Protein AF-A0A9E1AXZ2-F1 (afdb_monomer)

Solvent-accessible surface area (backbone atoms only — not comparable to full-atom values): 5574 Å² total; per-residue (Å²): 136,53,65,63,60,50,16,63,77,69,75,47,56,49,67,58,55,46,36,36,75,76,68,67,43,83,69,54,71,73,56,45,53,50,52,31,62,75,70,72,46,68,59,61,63,70,79,38,56,92,64,68,62,81,68,48,74,67,54,51,53,49,51,64,54,55,74,75,52,53,72,75,58,48,52,54,53,50,53,50,52,52,51,52,53,53,55,53,63,73,74,109

Sequence (92 aa):
MTREQLAEILDVAPRHLQSIENEGQYPSFPLFARLVTMFNISADQYLFADKQVEKTSLRRQIDSILDTFEDKELIIIEGTAKAICRAKESME

Foldseek 3Di:
DDLVVVCVVLVHDSVVVVCVPPVVDDDDPVSVVCVCVVVVNPPCCVVPVVPVPVQPPVNVVVVVVVVVDDPVVVVVVVVVVVVVVVVVVVVD

Nearest PDB structures (foldseek):
  2xj3-assembly1_B  TM=8.310E-01  e=3.101E-01  Enterococcus faecalis
  3op9-assembly1_A  TM=5.183E-01  e=4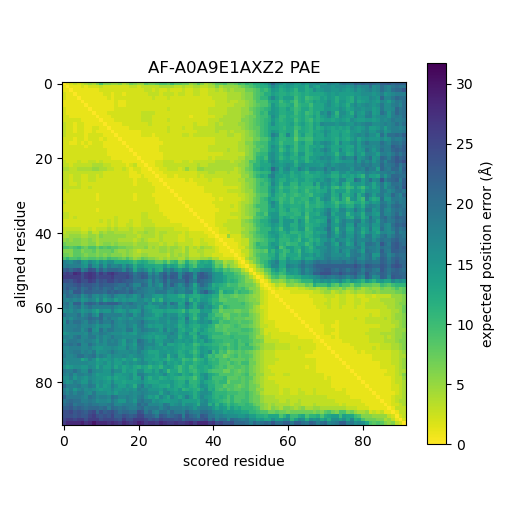.050E-02  Listeria innocua
  2xi8-assembly1_A  TM=8.584E-01  e=5.832E-01  Enterococcus faecalis
  8co2-assembly1_A  TM=6.601E-01  e=1.558E+00  Escherichia coli O157
  2k9q-assembly1_B  TM=4.732E-01  e=3.144E+00  Bacteroides thetaiotaomicron

Radius of gyration: 19.31 Å; Cα contacts (8 Å, |Δi|>4): 30; chains: 1; bounding box: 34×28×51 Å

pLDDT: mean 89.29, std 11.18, range [53.53, 97.88]

Mean predicted aligned error: 9.44 Å

Structure (mmCIF, N/CA/C/O backbone):
data_AF-A0A9E1AXZ2-F1
#
_entry.id   AF-A0A9E1AXZ2-F1
#
loop_
_atom_site.group_PDB
_atom_site.id
_atom_site.type_symbol
_atom_site.label_atom_id
_atom_site.label_alt_id
_atom_site.label_comp_id
_atom_site.label_asym_id
_atom_site.label_entity_id
_atom_site.label_seq_id
_atom_site.pdbx_PDB_ins_code
_atom_site.Cartn_x
_atom_site.Cartn_y
_atom_site.Cartn_z
_atom_site.occupancy
_atom_site.B_iso_or_equiv
_atom_site.auth_seq_id
_atom_site.auth_comp_id
_atom_site.auth_asym_id
_atom_site.auth_atom_id
_atom_site.pdbx_PDB_model_num
ATOM 1 N N . MET A 1 1 ? 14.322 -7.480 -12.882 1.00 87.00 1 MET A N 1
ATOM 2 C CA . MET A 1 1 ? 13.724 -6.623 -13.924 1.00 87.00 1 MET A CA 1
ATOM 3 C C . MET A 1 1 ? 14.547 -5.351 -14.008 1.00 87.00 1 MET A C 1
ATOM 5 O O . MET A 1 1 ? 14.890 -4.826 -12.955 1.00 87.00 1 MET A O 1
ATOM 9 N N . THR A 1 2 ? 14.930 -4.910 -15.206 1.00 95.19 2 THR A N 1
ATOM 10 C CA . THR A 1 2 ? 15.655 -3.640 -15.401 1.00 95.19 2 THR A CA 1
ATOM 11 C C . THR A 1 2 ? 14.685 -2.468 -15.574 1.00 95.19 2 THR A C 1
ATOM 13 O O . THR A 1 2 ? 13.494 -2.682 -15.812 1.00 95.19 2 THR A O 1
ATOM 16 N N . ARG A 1 3 ? 15.181 -1.226 -15.475 1.00 94.88 3 ARG A N 1
ATOM 17 C CA . ARG A 1 3 ? 14.363 -0.021 -15.698 1.00 94.88 3 ARG A CA 1
ATOM 18 C C . ARG A 1 3 ? 13.823 0.030 -17.126 1.00 94.88 3 ARG A C 1
ATOM 20 O O . ARG A 1 3 ? 12.689 0.436 -17.333 1.00 94.88 3 ARG A O 1
ATOM 27 N N . GLU A 1 4 ? 14.612 -0.417 -18.094 1.00 96.25 4 GLU A N 1
ATOM 28 C CA . GLU A 1 4 ? 14.245 -0.481 -19.509 1.00 96.25 4 GLU A CA 1
ATOM 29 C C . GLU A 1 4 ? 13.118 -1.493 -19.736 1.00 96.25 4 GLU A C 1
ATOM 31 O O . GLU A 1 4 ? 12.133 -1.173 -20.392 1.00 96.25 4 GLU A O 1
ATOM 36 N N . GLN A 1 5 ? 13.213 -2.676 -19.121 1.00 96.44 5 GLN A N 1
ATOM 37 C CA . GLN A 1 5 ? 12.156 -3.689 -19.180 1.00 96.44 5 GLN A CA 1
ATOM 38 C C . GLN A 1 5 ? 10.863 -3.200 -18.516 1.00 96.44 5 GLN A C 1
ATOM 40 O O . GLN A 1 5 ? 9.772 -3.417 -19.033 1.00 96.44 5 GLN A O 1
ATOM 45 N N . LEU A 1 6 ? 10.971 -2.521 -17.371 1.00 95.69 6 LEU A N 1
ATOM 46 C CA . LEU A 1 6 ? 9.815 -1.956 -16.677 1.00 95.69 6 LEU A CA 1
ATOM 47 C C . LEU A 1 6 ? 9.154 -0.831 -17.486 1.00 95.69 6 LEU A C 1
ATOM 49 O O . LEU A 1 6 ? 7.930 -0.759 -17.556 1.00 95.69 6 LEU A O 1
ATOM 53 N N . ALA A 1 7 ? 9.962 0.029 -18.104 1.00 96.06 7 ALA A N 1
ATOM 54 C CA . ALA A 1 7 ? 9.509 1.109 -18.972 1.00 96.06 7 ALA A CA 1
ATOM 55 C C . ALA A 1 7 ? 8.692 0.574 -20.156 1.00 96.06 7 ALA A C 1
ATOM 57 O O . ALA A 1 7 ? 7.625 1.108 -20.449 1.00 96.06 7 ALA A O 1
ATOM 58 N N . GLU A 1 8 ? 9.152 -0.519 -20.769 1.00 96.31 8 GLU A N 1
ATOM 59 C CA . GLU A 1 8 ? 8.443 -1.210 -21.848 1.00 96.31 8 GLU A CA 1
ATOM 60 C C . GLU A 1 8 ? 7.102 -1.794 -21.377 1.00 96.31 8 GLU A C 1
ATOM 62 O O . GLU A 1 8 ? 6.078 -1.577 -22.019 1.00 96.31 8 GLU A O 1
ATOM 67 N N . ILE A 1 9 ? 7.069 -2.459 -20.216 1.00 95.62 9 ILE A N 1
ATOM 68 C CA . ILE A 1 9 ? 5.830 -3.023 -19.644 1.00 95.62 9 ILE A CA 1
ATOM 69 C C . ILE A 1 9 ? 4.802 -1.930 -19.313 1.00 95.62 9 ILE A C 1
ATOM 71 O O . ILE A 1 9 ? 3.594 -2.138 -19.448 1.00 95.62 9 ILE A O 1
ATOM 75 N N . LEU A 1 10 ? 5.266 -0.777 -18.832 1.00 94.56 10 LEU A N 1
ATOM 76 C CA . LEU A 1 10 ? 4.406 0.324 -18.402 1.00 94.56 10 LEU A CA 1
ATOM 77 C C . LEU A 1 10 ? 4.059 1.307 -19.525 1.00 94.56 10 LEU A C 1
ATOM 79 O O . LEU A 1 10 ? 3.247 2.199 -19.279 1.00 94.56 10 LEU A O 1
ATOM 83 N N . ASP A 1 11 ? 4.637 1.133 -20.717 1.00 95.44 11 ASP A N 1
ATOM 84 C CA . ASP A 1 11 ? 4.529 2.054 -21.855 1.00 95.44 11 ASP A CA 1
ATOM 85 C C . ASP A 1 11 ? 4.922 3.497 -21.473 1.00 95.44 11 ASP A C 1
ATOM 87 O O . ASP A 1 11 ? 4.198 4.469 -21.690 1.00 95.44 11 ASP A O 1
ATOM 91 N N . VAL A 1 12 ? 6.081 3.636 -20.817 1.00 95.62 12 VAL A N 1
ATOM 92 C CA . VAL A 1 12 ? 6.649 4.927 -20.394 1.00 95.62 12 VAL A CA 1
ATOM 93 C C . VAL A 1 12 ? 8.115 5.041 -20.794 1.00 95.62 12 VAL A C 1
ATOM 95 O O . VAL A 1 12 ? 8.804 4.052 -21.006 1.00 95.62 12 VAL A O 1
ATOM 98 N N . ALA A 1 13 ? 8.642 6.264 -20.861 1.00 96.75 13 ALA A N 1
ATOM 99 C CA . ALA A 1 13 ? 10.064 6.460 -21.127 1.00 96.75 13 ALA A CA 1
ATOM 100 C C . ALA A 1 13 ? 10.923 6.006 -19.923 1.00 96.75 13 ALA A C 1
ATOM 102 O O . ALA A 1 13 ? 10.613 6.390 -18.791 1.00 96.75 13 ALA A O 1
ATOM 103 N N . PRO A 1 14 ? 12.068 5.319 -20.128 1.00 96.69 14 PRO A N 1
ATOM 104 C CA . PRO A 1 14 ? 12.977 4.945 -19.036 1.00 96.69 14 PRO A CA 1
ATOM 105 C C . PRO A 1 14 ? 13.431 6.138 -18.185 1.00 96.69 14 PRO A C 1
ATOM 107 O O . PRO A 1 14 ? 13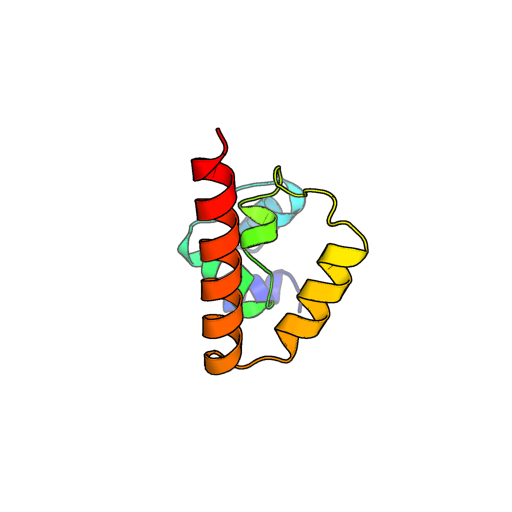.551 6.035 -16.966 1.00 96.69 14 PRO A O 1
ATOM 110 N N . ARG A 1 15 ? 13.615 7.304 -18.817 1.00 96.50 15 ARG A N 1
ATOM 111 C CA . ARG A 1 15 ? 13.944 8.558 -18.126 1.00 96.50 15 ARG A CA 1
ATOM 112 C C . ARG A 1 15 ? 12.843 9.005 -17.162 1.00 96.50 15 ARG A C 1
ATOM 114 O O . ARG A 1 15 ? 13.151 9.548 -16.112 1.00 96.50 15 ARG A O 1
ATOM 121 N N . HIS A 1 16 ? 11.575 8.757 -17.491 1.00 95.69 16 HIS A N 1
ATOM 122 C CA . HIS A 1 16 ? 10.469 9.102 -16.602 1.00 95.69 16 HIS A CA 1
ATOM 123 C C . HIS A 1 16 ? 10.509 8.262 -15.320 1.00 95.69 16 HIS A C 1
ATOM 125 O O . HIS A 1 16 ? 10.368 8.814 -14.233 1.00 95.69 16 HIS A O 1
ATOM 131 N N . LEU A 1 17 ? 10.800 6.959 -15.435 1.00 95.94 17 LEU A N 1
ATOM 132 C CA . LEU A 1 17 ? 11.028 6.103 -14.265 1.00 95.94 17 LEU A CA 1
ATOM 133 C C . LEU A 1 17 ? 12.229 6.575 -13.440 1.00 95.94 17 LEU A C 1
ATOM 135 O O . LEU A 1 17 ? 12.140 6.628 -12.220 1.00 95.94 17 LEU A O 1
ATOM 139 N N . GLN A 1 18 ? 13.322 6.983 -14.089 1.00 96.31 18 GLN A N 1
ATOM 140 C CA . GLN A 1 18 ? 14.493 7.519 -13.393 1.00 96.31 18 GLN A CA 1
ATOM 141 C C . GLN A 1 18 ? 14.161 8.778 -12.576 1.00 96.31 18 GLN A C 1
ATOM 143 O O . GLN A 1 18 ? 14.603 8.883 -11.433 1.00 96.31 18 GLN A O 1
ATOM 148 N N . SER A 1 19 ? 13.390 9.715 -13.139 1.00 96.81 19 SER A N 1
ATOM 149 C CA . SER A 1 19 ? 12.975 10.928 -12.425 1.00 96.81 19 SER A CA 1
ATOM 150 C C . SER A 1 19 ? 12.044 10.618 -11.247 1.00 96.81 19 SER A C 1
ATOM 152 O O . SER A 1 19 ? 12.151 11.253 -10.201 1.00 96.81 19 SER A O 1
ATOM 154 N N . ILE A 1 20 ? 11.177 9.606 -11.363 1.00 94.56 20 ILE A N 1
ATOM 155 C CA . ILE A 1 20 ? 10.349 9.144 -10.236 1.00 94.56 20 ILE A CA 1
ATOM 156 C C . ILE A 1 20 ? 11.225 8.546 -9.124 1.00 94.56 20 ILE A C 1
ATOM 158 O O . ILE A 1 20 ? 11.074 8.905 -7.960 1.00 94.56 20 ILE A O 1
ATOM 162 N N . GLU A 1 21 ? 12.158 7.660 -9.478 1.00 92.56 21 GLU A N 1
ATOM 163 C CA . GLU A 1 21 ? 12.985 6.919 -8.515 1.00 92.56 21 GLU A CA 1
ATOM 164 C C . GLU A 1 21 ? 14.031 7.790 -7.807 1.00 92.56 21 GLU A C 1
ATOM 166 O O . GLU A 1 21 ? 14.222 7.658 -6.600 1.00 92.56 21 GLU A O 1
ATOM 171 N N . ASN A 1 22 ? 14.727 8.660 -8.546 1.00 95.19 22 ASN A N 1
ATOM 172 C CA . ASN A 1 22 ? 15.930 9.341 -8.049 1.00 95.19 22 ASN A CA 1
ATOM 173 C C . ASN A 1 22 ? 15.727 10.834 -7.786 1.00 95.19 22 ASN A C 1
ATOM 175 O O . ASN A 1 22 ? 16.445 11.416 -6.978 1.00 95.19 22 ASN A O 1
ATOM 179 N N . GLU A 1 23 ? 14.792 11.465 -8.495 1.00 95.00 23 GLU A N 1
ATOM 180 C CA . GLU A 1 23 ? 14.562 12.914 -8.427 1.00 95.00 23 GLU A CA 1
ATOM 181 C C . GLU A 1 23 ? 13.286 13.247 -7.636 1.00 95.00 23 GLU A C 1
ATOM 183 O O . GLU A 1 23 ? 12.992 14.417 -7.400 1.00 95.00 23 GLU A O 1
ATOM 188 N N . GLY A 1 24 ? 12.534 12.226 -7.203 1.00 89.38 24 GLY A N 1
ATOM 189 C CA . GLY A 1 24 ? 11.308 12.381 -6.420 1.00 89.38 24 GLY A CA 1
ATOM 190 C C . GLY A 1 24 ? 10.126 12.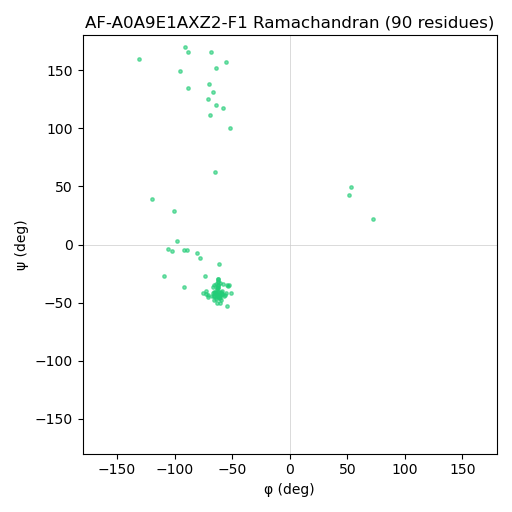922 -7.226 1.00 89.38 24 GLY A C 1
ATOM 191 O O . GLY A 1 24 ? 9.197 13.488 -6.649 1.00 89.38 24 GLY A O 1
ATOM 192 N N . GLN A 1 25 ? 10.144 12.789 -8.557 1.00 94.50 25 GLN A N 1
ATOM 193 C CA . GLN A 1 25 ? 9.031 13.233 -9.389 1.00 94.50 25 GLN A CA 1
ATOM 194 C C . GLN A 1 25 ? 7.781 12.383 -9.114 1.00 94.50 25 GLN A C 1
ATOM 196 O O . GLN A 1 25 ? 7.822 11.156 -9.174 1.00 94.50 25 GLN A O 1
ATOM 201 N N . TYR A 1 26 ? 6.636 13.031 -8.889 1.00 92.94 26 TYR A N 1
ATOM 202 C CA . TYR A 1 26 ? 5.373 12.312 -8.738 1.00 92.94 26 TYR A CA 1
ATOM 203 C C . TYR A 1 26 ? 4.904 11.719 -10.079 1.00 92.94 26 TYR A C 1
ATOM 205 O O . TYR A 1 26 ? 4.761 12.461 -11.059 1.00 92.94 26 TYR A O 1
ATOM 213 N N . PRO A 1 27 ? 4.633 10.403 -10.145 1.00 94.50 27 PRO A N 1
ATOM 214 C CA . PRO A 1 27 ? 3.986 9.796 -11.302 1.00 94.50 27 PRO A CA 1
ATOM 215 C C . PRO A 1 27 ? 2.525 10.251 -11.427 1.00 94.50 27 PRO A C 1
ATOM 217 O O . PRO A 1 27 ? 1.915 10.745 -10.477 1.00 94.50 27 PRO A O 1
ATOM 220 N N . SER A 1 28 ? 1.918 10.014 -12.592 1.00 95.19 28 SER A N 1
ATOM 221 C CA . SER A 1 28 ? 0.460 10.104 -12.714 1.00 95.19 28 SER A CA 1
ATOM 222 C C . SER A 1 28 ? -0.218 9.044 -11.838 1.00 95.19 28 SER A C 1
ATOM 224 O O . SER A 1 28 ? 0.333 7.964 -11.615 1.00 95.19 28 SER A O 1
ATOM 226 N N . PHE A 1 29 ? -1.439 9.312 -11.371 1.00 94.06 29 PHE A N 1
ATOM 227 C CA . PHE A 1 29 ? -2.172 8.362 -10.526 1.00 94.06 29 PHE A CA 1
ATOM 228 C C . PHE A 1 29 ? -2.328 6.958 -11.160 1.00 94.06 29 PHE A C 1
ATOM 230 O O . PHE A 1 29 ? -2.088 5.970 -10.467 1.00 94.06 29 PHE A O 1
ATOM 237 N N . PRO A 1 30 ? -2.626 6.811 -12.470 1.00 95.38 30 PRO A N 1
ATOM 238 C CA . PRO A 1 30 ? -2.673 5.489 -13.101 1.00 95.38 30 PRO A CA 1
ATOM 239 C C . PRO A 1 30 ? -1.325 4.755 -13.132 1.00 95.38 30 PRO A C 1
ATOM 241 O O . PRO A 1 30 ? -1.296 3.526 -13.056 1.00 95.38 30 PRO A O 1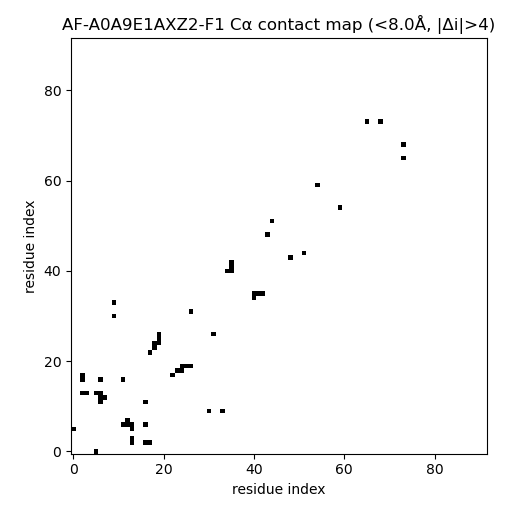
ATOM 244 N N . LEU A 1 31 ? -0.213 5.485 -13.272 1.00 95.12 31 LEU A N 1
ATOM 245 C CA . LEU A 1 31 ? 1.133 4.909 -13.239 1.00 95.12 31 LEU A CA 1
ATOM 246 C C . LEU A 1 31 ? 1.511 4.503 -11.810 1.00 95.12 31 LEU A C 1
ATOM 248 O O . LEU A 1 31 ? 2.010 3.401 -11.603 1.00 95.12 31 LEU A O 1
ATOM 252 N N . PHE A 1 32 ? 1.192 5.347 -10.827 1.00 93.88 32 PHE A N 1
ATOM 253 C CA . PHE A 1 32 ? 1.336 5.036 -9.407 1.00 93.88 32 PHE A CA 1
ATOM 254 C C . PHE A 1 32 ? 0.608 3.741 -9.034 1.00 93.88 32 PHE A C 1
ATOM 256 O O . PHE A 1 32 ? 1.237 2.827 -8.510 1.00 93.88 32 PHE A O 1
ATOM 263 N N . ALA A 1 33 ? -0.685 3.630 -9.369 1.00 93.31 33 ALA A N 1
ATOM 264 C CA . ALA A 1 33 ? -1.497 2.448 -9.083 1.00 93.31 33 ALA A CA 1
ATOM 265 C C . ALA A 1 33 ? -0.890 1.174 -9.694 1.00 93.31 33 ALA A C 1
ATOM 267 O O . ALA A 1 33 ? -0.764 0.157 -9.016 1.00 93.31 33 ALA A O 1
ATOM 268 N N . ARG A 1 34 ? -0.436 1.238 -10.954 1.00 94.44 34 ARG A N 1
ATOM 269 C CA . ARG A 1 34 ? 0.241 0.104 -11.599 1.00 94.44 34 ARG A CA 1
ATOM 270 C C . ARG A 1 34 ? 1.521 -0.298 -10.878 1.00 94.44 34 ARG A C 1
ATOM 272 O O . ARG A 1 34 ? 1.726 -1.488 -10.670 1.00 94.44 34 ARG A O 1
ATOM 279 N N . LEU A 1 35 ? 2.356 0.664 -10.489 1.00 93.31 35 LEU A N 1
ATOM 280 C CA . LEU A 1 35 ? 3.611 0.396 -9.785 1.00 93.31 35 LEU A CA 1
ATOM 281 C C . LEU A 1 35 ? 3.364 -0.269 -8.424 1.00 93.31 35 LEU A C 1
ATOM 283 O O . LEU A 1 35 ? 3.946 -1.317 -8.147 1.00 93.31 35 LEU A O 1
ATOM 287 N N . VAL A 1 36 ? 2.472 0.286 -7.595 1.00 91.81 36 VAL A N 1
ATOM 288 C CA . VAL A 1 36 ? 2.212 -0.269 -6.254 1.00 91.81 36 VAL A CA 1
ATOM 289 C C . VAL A 1 36 ? 1.564 -1.653 -6.315 1.00 91.81 36 VAL A C 1
ATOM 291 O O . VAL A 1 36 ? 1.933 -2.527 -5.536 1.00 91.81 36 VAL A O 1
ATOM 294 N N . THR A 1 37 ? 0.679 -1.903 -7.286 1.00 90.69 37 THR A N 1
ATOM 295 C CA . THR A 1 37 ? 0.084 -3.232 -7.490 1.00 90.69 37 THR A CA 1
ATOM 296 C C . THR A 1 37 ? 1.094 -4.236 -8.050 1.00 90.69 37 THR A C 1
ATOM 298 O O . THR A 1 37 ? 1.173 -5.353 -7.549 1.00 90.69 37 THR A O 1
ATOM 301 N N . MET A 1 38 ? 1.892 -3.861 -9.056 1.00 93.19 38 MET A N 1
ATOM 302 C CA . MET A 1 38 ? 2.852 -4.764 -9.709 1.00 93.19 38 MET A CA 1
ATOM 303 C C . MET A 1 38 ? 3.930 -5.273 -8.750 1.00 93.19 38 MET A C 1
ATOM 305 O O . MET A 1 38 ? 4.333 -6.431 -8.834 1.00 93.19 38 MET A O 1
ATOM 309 N N . PHE A 1 39 ? 4.388 -4.416 -7.840 1.00 91.12 39 PHE A N 1
ATOM 310 C CA . PHE A 1 39 ? 5.426 -4.758 -6.869 1.00 91.12 39 PHE A CA 1
ATOM 311 C C . PHE A 1 39 ? 4.885 -5.153 -5.494 1.00 91.12 39 PHE A C 1
ATOM 313 O O . PHE A 1 39 ? 5.679 -5.398 -4.588 1.00 91.12 39 PHE A O 1
ATOM 320 N N . ASN A 1 40 ? 3.559 -5.214 -5.326 1.00 86.31 40 ASN A N 1
ATOM 321 C CA . ASN A 1 40 ? 2.909 -5.452 -4.038 1.00 86.31 40 ASN A CA 1
ATOM 322 C C . ASN A 1 40 ? 3.422 -4.503 -2.932 1.00 86.31 40 ASN A C 1
ATOM 324 O O . ASN A 1 40 ? 3.713 -4.913 -1.808 1.00 86.31 40 ASN A O 1
ATOM 328 N N . ILE A 1 41 ? 3.586 -3.224 -3.281 1.00 85.06 41 ILE A N 1
ATOM 329 C CA . ILE A 1 41 ? 4.017 -2.166 -2.366 1.00 85.06 41 ILE A CA 1
ATOM 330 C C . ILE A 1 41 ? 2.775 -1.577 -1.699 1.00 85.06 41 ILE A C 1
ATOM 332 O O . ILE A 1 41 ? 1.790 -1.258 -2.364 1.00 85.06 41 ILE A O 1
ATOM 336 N N . SER A 1 42 ? 2.831 -1.371 -0.384 1.00 84.31 42 SER A N 1
ATOM 337 C CA . SER A 1 42 ? 1.769 -0.665 0.332 1.00 84.31 42 SER A CA 1
ATOM 338 C C . SER A 1 42 ? 1.759 0.819 -0.052 1.00 84.31 42 SER A C 1
ATOM 340 O O . SER A 1 42 ? 2.672 1.569 0.297 1.00 84.31 42 SER A O 1
ATOM 342 N N . ALA A 1 43 ? 0.713 1.257 -0.759 1.00 84.81 43 ALA A N 1
ATOM 343 C CA . ALA A 1 43 ? 0.515 2.667 -1.107 1.00 84.81 43 ALA A CA 1
ATOM 344 C C . ALA A 1 43 ? 0.399 3.557 0.143 1.00 84.81 43 ALA A C 1
ATOM 346 O O . ALA A 1 43 ? 0.881 4.691 0.147 1.00 84.81 43 ALA A O 1
ATOM 347 N N . ASP A 1 44 ? -0.169 3.016 1.222 1.00 77.75 44 ASP A N 1
ATOM 348 C CA . ASP A 1 44 ? -0.338 3.696 2.506 1.00 77.75 44 ASP A CA 1
ATOM 349 C C . ASP A 1 44 ? 0.998 4.170 3.087 1.00 77.75 44 ASP A C 1
ATOM 351 O O . ASP A 1 44 ? 1.070 5.247 3.674 1.00 77.75 44 ASP A O 1
ATOM 355 N N . GLN A 1 45 ? 2.084 3.421 2.868 1.00 70.81 45 GLN A N 1
ATOM 356 C CA . GLN A 1 45 ? 3.417 3.811 3.330 1.00 70.81 45 GLN A CA 1
ATOM 357 C C . GLN A 1 45 ? 3.902 5.127 2.699 1.00 70.81 45 GLN A C 1
ATOM 359 O O . GLN A 1 45 ? 4.626 5.881 3.347 1.00 70.81 45 GLN A O 1
ATOM 364 N N . TYR A 1 46 ? 3.496 5.404 1.458 1.00 74.44 46 TYR A N 1
ATOM 36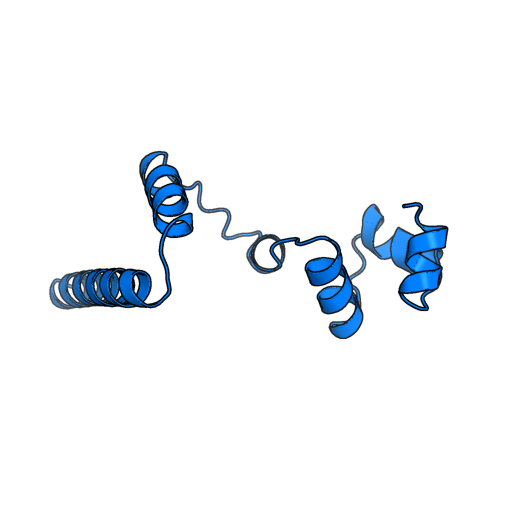5 C CA . TYR A 1 46 ? 3.876 6.608 0.716 1.00 74.44 46 TYR A CA 1
ATOM 366 C C . TYR A 1 46 ? 2.875 7.751 0.902 1.00 74.44 46 TYR A C 1
ATOM 368 O O . TYR A 1 46 ? 3.277 8.907 0.997 1.00 74.44 46 TYR A O 1
ATOM 376 N N . LEU A 1 47 ? 1.579 7.441 0.993 1.00 79.19 47 LEU A N 1
ATOM 377 C CA . LEU A 1 47 ? 0.528 8.440 1.216 1.00 79.19 47 LEU A CA 1
ATOM 378 C C . LEU A 1 47 ? 0.513 8.966 2.655 1.00 79.19 47 LEU A C 1
ATOM 380 O O . LEU A 1 47 ? 0.097 10.096 2.900 1.00 79.19 47 LEU A O 1
ATOM 384 N N . PHE A 1 48 ? 0.976 8.156 3.606 1.00 75.44 48 PHE A N 1
ATOM 385 C CA . PHE A 1 48 ? 0.992 8.485 5.025 1.00 75.44 48 PHE A CA 1
ATOM 386 C C . PHE A 1 48 ? 2.412 8.478 5.602 1.00 75.44 48 PHE A C 1
ATOM 388 O O . PHE A 1 48 ? 2.610 8.039 6.733 1.00 75.44 48 PHE A O 1
ATOM 395 N N . ALA A 1 49 ? 3.399 8.981 4.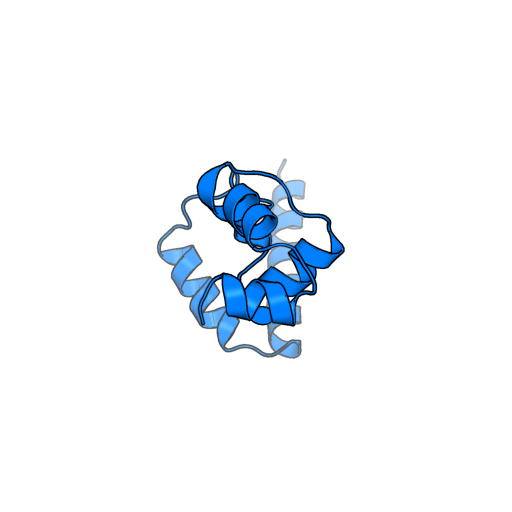850 1.00 62.53 49 ALA A N 1
ATOM 396 C CA . ALA A 1 49 ? 4.802 9.031 5.276 1.00 62.53 49 ALA A CA 1
ATOM 397 C C . ALA A 1 49 ? 5.001 9.730 6.643 1.00 62.53 49 ALA A C 1
ATOM 399 O O . ALA A 1 49 ? 5.782 9.256 7.465 1.00 62.53 49 ALA A O 1
ATOM 400 N N . ASP A 1 50 ? 4.213 10.769 6.944 1.00 57.50 50 ASP A N 1
ATOM 401 C CA . ASP A 1 50 ? 4.228 11.461 8.247 1.00 57.50 50 ASP A CA 1
ATOM 402 C C . ASP A 1 50 ? 3.477 10.708 9.359 1.00 57.50 50 ASP A C 1
ATOM 404 O O . ASP A 1 50 ? 3.588 11.039 10.538 1.00 57.50 50 ASP A O 1
ATOM 408 N N . LYS A 1 51 ? 2.709 9.671 9.004 1.00 55.31 51 LYS A N 1
ATOM 409 C CA . LYS A 1 51 ? 2.069 8.743 9.948 1.00 55.31 51 LYS A CA 1
ATOM 410 C C . LYS A 1 51 ? 2.846 7.436 10.072 1.00 55.31 51 LYS A C 1
ATOM 412 O O . LYS A 1 51 ? 2.254 6.413 10.429 1.00 55.31 51 LYS A O 1
ATOM 417 N N . GLN A 1 52 ? 4.165 7.461 9.877 1.00 54.66 52 GLN A N 1
ATOM 418 C CA . GLN A 1 52 ? 5.058 6.495 10.522 1.00 54.66 52 GLN A CA 1
ATOM 419 C C . GLN A 1 52 ? 5.008 6.729 12.041 1.00 54.66 52 GLN A C 1
ATOM 421 O O . GLN A 1 52 ? 5.986 7.103 12.679 1.00 54.66 52 GLN A O 1
ATOM 426 N N . VAL A 1 53 ? 3.826 6.553 12.635 1.00 56.38 53 VAL A N 1
ATOM 427 C CA . VAL A 1 53 ? 3.671 6.403 14.071 1.00 56.38 53 VAL A CA 1
ATOM 428 C C . VAL A 1 53 ? 4.530 5.199 14.392 1.00 56.38 53 VAL A C 1
ATOM 430 O O . VAL A 1 53 ? 4.270 4.119 13.852 1.00 56.38 53 VAL A O 1
ATOM 433 N N . GLU A 1 54 ? 5.573 5.379 15.201 1.00 62.44 54 GLU A N 1
ATOM 434 C CA . GLU A 1 54 ? 6.338 4.255 15.720 1.00 62.44 54 GLU A CA 1
ATOM 435 C C . GLU A 1 54 ? 5.348 3.270 16.343 1.00 62.44 54 GLU A C 1
ATOM 437 O O . GLU A 1 54 ? 4.820 3.472 17.439 1.00 62.44 54 GLU A O 1
ATOM 442 N N . LYS A 1 55 ? 5.023 2.211 15.594 1.00 72.62 55 LYS A N 1
ATOM 443 C CA . LYS A 1 55 ? 4.137 1.168 16.083 1.00 72.62 55 LYS A CA 1
ATOM 444 C C . LYS A 1 55 ? 4.857 0.532 17.257 1.00 72.62 55 LYS A C 1
ATOM 446 O O . LYS A 1 55 ? 5.951 -0.013 17.094 1.00 72.62 55 LYS A O 1
ATOM 451 N N . THR A 1 56 ? 4.230 0.592 18.425 1.00 85.44 56 THR A N 1
ATOM 452 C CA . THR A 1 56 ? 4.723 -0.098 19.615 1.00 85.44 56 THR A CA 1
ATOM 453 C C . THR A 1 56 ? 4.906 -1.589 19.318 1.00 85.44 56 THR A C 1
ATOM 455 O O . THR A 1 56 ? 4.268 -2.142 18.413 1.00 85.44 56 THR A O 1
ATOM 458 N N . SER A 1 57 ? 5.758 -2.269 20.090 1.00 85.38 57 SER A N 1
ATOM 459 C CA . SER A 1 57 ? 5.947 -3.725 19.979 1.00 85.38 57 SER A CA 1
ATOM 460 C C . SER A 1 57 ? 4.612 -4.476 20.023 1.00 85.38 57 SER A C 1
ATOM 462 O O . SER A 1 57 ? 4.373 -5.350 19.192 1.00 85.38 57 SER A O 1
ATOM 464 N N . LEU A 1 58 ? 3.706 -4.054 20.910 1.00 86.81 58 LEU A N 1
ATOM 465 C CA . LEU A 1 58 ? 2.351 -4.590 21.009 1.00 86.81 58 LEU A CA 1
ATOM 466 C C . LEU A 1 58 ? 1.545 -4.378 19.722 1.00 86.81 58 LEU A C 1
ATOM 468 O O . LEU A 1 58 ? 0.900 -5.308 19.247 1.00 86.81 58 LEU A O 1
ATOM 472 N N . ARG A 1 59 ? 1.584 -3.179 19.122 1.00 87.94 59 ARG A N 1
ATOM 473 C CA . ARG A 1 59 ? 0.833 -2.919 17.886 1.00 87.94 59 ARG A CA 1
ATOM 474 C C . ARG A 1 59 ? 1.324 -3.794 16.732 1.00 87.94 59 ARG A C 1
ATOM 476 O O . ARG A 1 59 ? 0.497 -4.298 15.983 1.00 87.94 59 ARG A O 1
ATOM 483 N N . ARG A 1 60 ? 2.637 -4.024 16.624 1.00 82.94 60 A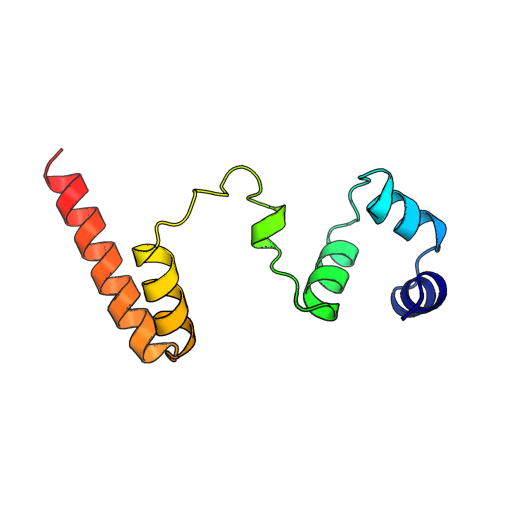RG A N 1
ATOM 484 C CA . ARG A 1 60 ? 3.214 -4.934 15.617 1.00 82.94 60 ARG A CA 1
ATOM 485 C C . ARG A 1 60 ? 2.788 -6.389 15.831 1.00 82.94 60 ARG A C 1
ATOM 487 O O . ARG A 1 60 ? 2.483 -7.071 14.861 1.00 82.94 60 ARG A O 1
ATOM 494 N N . GLN A 1 61 ? 2.742 -6.854 17.082 1.00 87.62 61 GLN A N 1
ATOM 495 C CA . GLN A 1 61 ? 2.238 -8.194 17.409 1.00 87.62 61 GLN A CA 1
ATOM 496 C C . GLN A 1 61 ? 0.760 -8.348 17.043 1.00 87.62 61 GLN A C 1
ATOM 498 O O . GLN A 1 61 ? 0.384 -9.364 16.470 1.00 87.62 61 GLN A O 1
ATOM 503 N N . ILE A 1 62 ? -0.061 -7.333 17.335 1.00 93.69 62 ILE A N 1
ATOM 504 C CA . ILE A 1 62 ? -1.474 -7.319 16.943 1.00 93.69 62 ILE A CA 1
ATOM 505 C C . ILE A 1 62 ? -1.601 -7.385 15.420 1.00 93.69 62 ILE A C 1
ATOM 507 O O . ILE A 1 62 ? -2.311 -8.255 14.935 1.00 93.69 62 ILE A O 1
ATOM 511 N N . ASP A 1 63 ? -0.89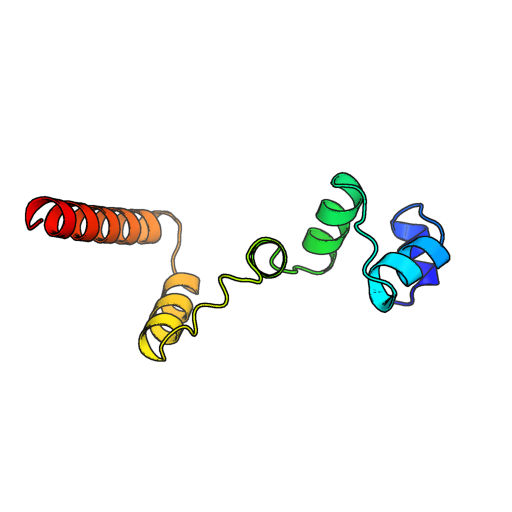5 -6.531 14.671 1.00 90.69 63 ASP A N 1
ATOM 512 C CA . ASP A 1 63 ? -0.956 -6.537 13.202 1.00 90.69 63 ASP A CA 1
ATOM 513 C C . ASP A 1 63 ? -0.591 -7.924 12.629 1.00 90.69 63 ASP A C 1
ATOM 515 O O . ASP A 1 63 ? -1.333 -8.452 11.810 1.00 90.69 63 ASP A O 1
ATOM 519 N N . SER A 1 64 ? 0.458 -8.579 13.149 1.00 88.06 64 SER A N 1
ATOM 520 C CA . SER A 1 64 ? 0.838 -9.935 12.714 1.00 88.06 64 SER A CA 1
ATOM 521 C C . SER A 1 64 ? -0.229 -11.001 12.988 1.00 88.06 64 SER A C 1
ATOM 523 O O . SER A 1 64 ? -0.273 -12.000 12.275 1.00 88.06 64 SER A O 1
ATOM 525 N N . ILE A 1 65 ? -1.045 -10.841 14.033 1.00 94.75 65 ILE A N 1
ATOM 526 C CA . ILE A 1 65 ? -2.179 -11.737 14.301 1.00 94.75 65 ILE A CA 1
ATOM 527 C C . ILE A 1 65 ? -3.320 -11.424 13.330 1.00 94.75 65 ILE A C 1
ATOM 529 O O . ILE A 1 65 ? -3.931 -12.346 12.794 1.00 94.75 65 ILE A O 1
ATOM 533 N N . LEU A 1 66 ? -3.589 -10.140 13.078 1.00 95.69 66 LEU A N 1
ATOM 534 C CA . LEU A 1 66 ? -4.642 -9.707 12.157 1.00 95.69 66 LEU A CA 1
ATOM 535 C C . LEU A 1 66 ? -4.392 -10.185 10.721 1.00 95.69 66 LEU A C 1
ATOM 537 O O . LEU A 1 66 ? -5.354 -10.518 10.041 1.00 95.69 66 LEU A O 1
ATOM 541 N N . ASP A 1 67 ? -3.133 -10.321 10.297 1.00 93.00 67 ASP A N 1
ATOM 542 C CA . ASP A 1 67 ? -2.772 -10.893 8.988 1.00 93.00 67 ASP A CA 1
ATOM 543 C C . ASP A 1 67 ? -3.227 -12.361 8.812 1.00 93.00 67 ASP A C 1
ATOM 545 O O . ASP A 1 67 ? -3.266 -12.869 7.693 1.00 93.00 67 ASP A O 1
ATOM 549 N N . THR A 1 68 ? -3.570 -13.063 9.901 1.00 95.56 68 THR A N 1
ATOM 550 C CA . THR A 1 68 ? -4.063 -14.454 9.865 1.00 95.56 68 THR A CA 1
ATOM 551 C C . THR A 1 68 ? -5.588 -14.567 9.793 1.00 95.56 68 THR A C 1
ATOM 553 O O . THR A 1 68 ? -6.114 -15.677 9.718 1.00 95.56 68 THR A O 1
ATOM 556 N N . PHE A 1 69 ? -6.305 -13.443 9.863 1.00 96.94 69 PHE A N 1
ATOM 557 C CA . PHE A 1 69 ? -7.764 -13.408 9.959 1.00 96.94 69 PHE A CA 1
ATOM 558 C C . PHE A 1 69 ? -8.431 -13.236 8.595 1.00 96.94 69 PHE A C 1
ATOM 560 O O . PHE A 1 69 ? -7.900 -12.577 7.704 1.00 96.94 69 PHE A O 1
ATOM 567 N N . GLU A 1 70 ? -9.635 -13.792 8.457 1.00 96.06 70 GLU A N 1
ATOM 568 C CA . GLU A 1 70 ? -10.521 -13.498 7.333 1.00 96.06 70 GLU A CA 1
ATOM 569 C C . GLU A 1 70 ? -11.450 -12.325 7.695 1.00 96.06 70 GLU A C 1
ATOM 571 O O . GLU A 1 70 ? -11.560 -11.908 8.854 1.00 96.06 70 GLU A O 1
ATOM 576 N N . ASP A 1 71 ? -12.181 -11.807 6.705 1.00 95.81 71 ASP A N 1
ATOM 577 C CA . ASP A 1 71 ? -13.078 -10.657 6.878 1.00 95.81 71 ASP A CA 1
ATOM 578 C C . ASP A 1 71 ? -14.078 -10.839 8.033 1.00 95.81 71 ASP A C 1
ATOM 580 O O . ASP A 1 71 ? -14.395 -9.885 8.744 1.00 95.81 71 ASP A O 1
ATOM 584 N N . LYS A 1 72 ? -14.556 -12.069 8.268 1.00 97.19 72 LYS A N 1
ATOM 585 C CA . LYS A 1 72 ? -15.519 -12.371 9.339 1.00 97.19 72 LYS A CA 1
ATOM 586 C C . LYS A 1 72 ? -14.932 -12.126 10.735 1.00 97.19 72 LYS A C 1
ATOM 588 O O . LYS A 1 72 ? -15.622 -11.555 11.580 1.00 97.19 72 LYS A O 1
ATOM 593 N N . GLU A 1 73 ? -13.676 -12.504 10.984 1.00 97.69 73 GLU A N 1
ATOM 594 C CA . GLU A 1 73 ? -12.992 -12.199 12.242 1.00 97.69 73 GLU A CA 1
ATOM 595 C C . GLU A 1 73 ? -12.632 -10.712 12.323 1.00 97.69 73 GLU A C 1
ATOM 597 O O . GLU A 1 73 ? -12.806 -10.091 13.375 1.00 97.69 73 GLU A O 1
ATOM 602 N N . LEU A 1 74 ? -12.193 -10.110 11.213 1.00 97.31 74 LEU A N 1
ATOM 603 C CA . LEU A 1 74 ? -11.838 -8.689 11.171 1.00 97.31 74 LEU A CA 1
ATOM 604 C C . LEU A 1 74 ? -13.032 -7.775 11.480 1.00 97.31 74 LEU A C 1
ATOM 606 O O . LEU A 1 74 ? -12.853 -6.776 12.175 1.00 97.31 74 LEU A O 1
ATOM 610 N N . ILE A 1 75 ? -14.254 -8.136 11.071 1.00 97.75 75 ILE A N 1
ATOM 611 C CA . ILE A 1 75 ? -15.486 -7.409 11.435 1.00 97.75 75 ILE A CA 1
ATOM 612 C C . ILE A 1 75 ? -15.681 -7.359 12.959 1.00 97.75 75 ILE A C 1
ATOM 614 O O . ILE A 1 75 ? -16.071 -6.323 13.505 1.00 97.75 75 ILE A O 1
ATOM 618 N N . ILE A 1 76 ? -15.387 -8.452 13.670 1.00 97.62 76 ILE A N 1
ATOM 619 C CA . ILE A 1 76 ? -15.508 -8.511 15.136 1.00 97.62 76 ILE A CA 1
ATOM 620 C C . ILE A 1 76 ? -14.474 -7.587 15.790 1.00 97.62 76 ILE A C 1
ATOM 622 O O . ILE A 1 76 ? -14.797 -6.829 16.714 1.00 97.62 76 ILE A O 1
ATOM 626 N N . ILE A 1 77 ? -13.233 -7.619 15.297 1.00 97.50 77 ILE A N 1
ATOM 627 C CA . ILE A 1 77 ? -12.160 -6.743 15.780 1.00 97.50 77 ILE A CA 1
ATOM 628 C C . ILE A 1 77 ? -12.498 -5.272 15.518 1.00 97.50 77 ILE A C 1
ATOM 630 O O . ILE A 1 77 ? -12.357 -4.444 16.420 1.00 97.50 77 ILE A O 1
ATOM 634 N N . GLU A 1 78 ? -12.998 -4.942 14.327 1.00 96.75 78 GLU A N 1
ATOM 635 C CA . GLU A 1 78 ? -13.415 -3.586 13.969 1.00 96.75 78 GLU A CA 1
ATOM 636 C C . GLU A 1 78 ? -14.545 -3.091 14.885 1.00 96.75 78 GLU A C 1
ATOM 638 O O . GLU A 1 78 ? -14.473 -1.980 15.419 1.00 96.75 78 GLU A O 1
ATOM 643 N N . GLY A 1 79 ? -15.560 -3.927 15.131 1.00 97.88 79 GLY A N 1
ATOM 644 C CA . GLY A 1 79 ? -16.654 -3.616 16.051 1.00 97.88 79 GLY A CA 1
ATOM 645 C C . GLY A 1 79 ? -16.161 -3.340 17.474 1.00 97.88 79 GLY A C 1
ATOM 646 O O . GLY A 1 79 ? -16.581 -2.364 18.100 1.00 97.88 79 GLY A O 1
ATOM 647 N N . THR A 1 80 ? -15.210 -4.144 17.954 1.00 97.44 80 THR A N 1
ATOM 648 C CA . THR A 1 80 ? -14.585 -3.967 19.273 1.00 97.44 80 THR A CA 1
ATOM 649 C C . THR A 1 80 ? -13.799 -2.656 19.345 1.00 97.44 80 THR A C 1
ATOM 651 O O . THR A 1 80 ? -13.973 -1.878 20.284 1.00 97.44 80 THR A O 1
ATOM 654 N N .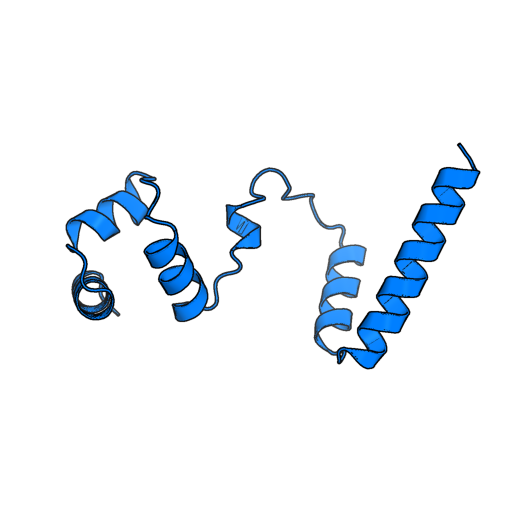 ALA A 1 81 ? -12.980 -2.360 18.333 1.00 96.44 81 ALA A N 1
ATOM 655 C CA . ALA A 1 81 ? -12.213 -1.118 18.263 1.00 96.44 81 ALA A CA 1
ATOM 656 C C . ALA A 1 81 ? -13.128 0.120 18.230 1.00 96.44 81 ALA A C 1
ATOM 658 O O . ALA A 1 81 ? -12.906 1.070 18.982 1.00 96.44 81 ALA A O 1
ATOM 659 N N . LYS A 1 82 ? -14.204 0.088 17.430 1.00 96.69 82 LYS A N 1
ATOM 660 C CA . LYS A 1 82 ? -15.219 1.155 17.378 1.00 96.69 82 LYS A CA 1
ATOM 661 C C . LYS A 1 82 ? -15.895 1.369 18.733 1.00 96.69 82 LYS A C 1
ATOM 663 O O . LYS A 1 82 ? -16.108 2.515 19.127 1.00 96.69 82 LYS A O 1
ATOM 668 N N . ALA A 1 83 ? -16.223 0.294 19.452 1.00 97.25 83 ALA A N 1
ATOM 669 C CA . ALA A 1 83 ? -16.821 0.387 20.782 1.00 97.25 83 ALA A CA 1
ATOM 670 C C . ALA A 1 83 ? -15.873 1.051 21.798 1.00 97.25 83 ALA A C 1
ATOM 672 O O . ALA A 1 83 ? -16.311 1.915 22.555 1.00 97.25 83 ALA A O 1
ATOM 673 N N . ILE A 1 84 ? -14.576 0.715 21.767 1.00 96.75 84 ILE A N 1
ATOM 674 C CA . ILE A 1 84 ? -13.552 1.351 22.614 1.00 96.75 84 ILE A CA 1
ATOM 675 C C . ILE A 1 84 ? -13.453 2.853 22.320 1.00 96.75 84 ILE A C 1
ATOM 677 O O . ILE A 1 84 ? -13.433 3.648 23.258 1.00 96.75 84 ILE A O 1
ATOM 681 N N . CYS A 1 85 ? -13.422 3.259 21.044 1.00 94.12 85 CYS A N 1
ATOM 682 C CA . CYS A 1 85 ? -13.365 4.679 20.680 1.00 94.12 85 CYS A CA 1
ATOM 683 C C . CYS A 1 85 ? -14.571 5.456 21.220 1.00 94.12 85 CYS A C 1
ATOM 685 O O . CYS A 1 85 ? -14.384 6.462 21.897 1.00 94.12 85 CYS A O 1
ATOM 687 N N . ARG A 1 86 ? -15.791 4.937 21.024 1.00 95.94 86 ARG A N 1
ATOM 688 C CA . ARG A 1 86 ? -17.017 5.566 21.546 1.00 95.94 86 ARG A CA 1
ATOM 689 C C . ARG A 1 86 ? -17.008 5.687 23.067 1.00 95.94 86 ARG A C 1
ATOM 691 O O . ARG A 1 86 ? -17.439 6.702 23.605 1.00 95.94 86 ARG A O 1
ATOM 698 N N . ALA A 1 87 ? -16.527 4.657 23.764 1.00 95.12 87 ALA A N 1
ATOM 699 C CA . ALA A 1 87 ? -16.418 4.687 25.218 1.00 95.12 87 ALA A CA 1
ATOM 700 C C . ALA A 1 87 ? -15.459 5.791 25.684 1.00 95.12 87 ALA A C 1
ATOM 702 O O . ALA A 1 87 ? -15.780 6.498 26.630 1.00 95.12 87 ALA A O 1
ATOM 703 N N . LYS A 1 88 ? -14.328 5.984 24.992 1.00 93.19 88 LYS A N 1
ATOM 704 C CA . LYS A 1 88 ? -13.387 7.073 25.288 1.00 93.19 88 LYS A CA 1
ATOM 705 C C . LYS A 1 88 ? -13.978 8.456 25.013 1.00 93.19 88 LYS A C 1
ATOM 707 O O . LYS A 1 88 ? -13.832 9.329 25.853 1.00 93.19 88 LYS A O 1
ATOM 712 N N . GLU A 1 89 ? -14.663 8.630 23.885 1.00 89.56 89 GLU A N 1
ATOM 713 C CA . GLU A 1 89 ? -15.348 9.886 23.532 1.00 89.56 89 GLU A CA 1
ATOM 714 C C . GLU A 1 89 ? -16.452 10.249 24.535 1.00 89.56 89 GLU A C 1
ATOM 716 O O . GLU A 1 89 ? -16.729 11.417 24.749 1.00 89.56 89 GLU A O 1
ATOM 721 N N . SER A 1 90 ? -17.079 9.253 25.170 1.00 78.44 90 SER A N 1
ATOM 722 C CA . SER A 1 90 ? -18.125 9.466 26.184 1.00 78.44 90 SER A CA 1
ATOM 723 C C . SER A 1 90 ? -17.572 9.810 27.576 1.00 78.44 90 SER A C 1
ATOM 725 O O . SER A 1 90 ? -18.350 10.062 28.496 1.00 78.44 90 SER A O 1
ATOM 727 N N . MET A 1 91 ? -16.252 9.729 27.760 1.00 70.88 91 MET A N 1
ATOM 728 C CA . MET A 1 91 ? -15.551 10.043 29.012 1.00 70.88 91 MET A CA 1
ATOM 729 C C . MET A 1 91 ? -14.874 11.422 28.981 1.00 70.88 91 MET A C 1
ATOM 731 O O . MET A 1 91 ? -14.326 11.836 30.004 1.00 70.88 91 MET A O 1
ATOM 735 N N . GLU A 1 92 ? -14.900 12.095 27.829 1.00 53.53 92 GLU A N 1
ATOM 736 C CA . GLU A 1 92 ? -14.496 13.494 27.624 1.00 53.53 92 GLU A CA 1
ATOM 737 C C . GLU A 1 92 ? -15.721 14.419 27.681 1.00 53.53 92 GLU A C 1
ATOM 739 O O . GLU A 1 92 ? -15.571 15.537 28.226 1.00 53.53 92 GLU A O 1
#

Secondary structure (DSSP, 8-state):
--HHHHHHHHTS-HHHHHHHHHS-PPPPHHHHHHHHHHTT--HHHHHTGGG-----HHHHHHHHHHTT--HHHHHHHHHHHHHHHHHHHTT-